Protein AF-A0A3N5JKY4-F1 (afdb_monomer)

Radius of gyration: 14.34 Å; Cα contacts (8 Å, |Δi|>4): 97; chains: 1; bounding box: 31×26×51 Å

pLDDT: mean 84.82, std 10.76, range [48.66, 93.44]

Nearest PDB structures (foldseek):
  6aoc-assembly1_B  TM=3.853E-01 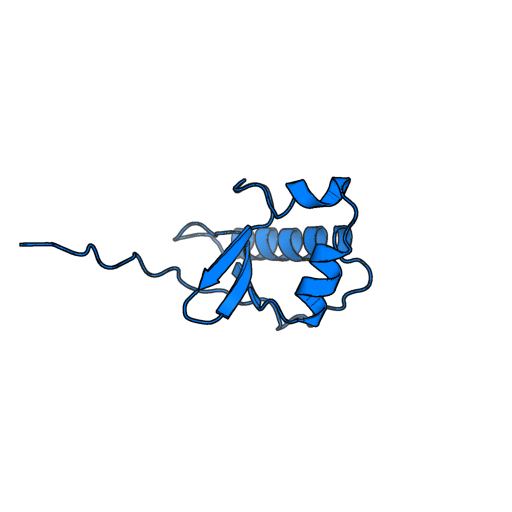 e=5.449E+00  Human immunodeficiency virus type 1 BH10
  2kc5-assembly1_A  TM=3.543E-01  e=4.485E+00  Escherichia coli K-12

Sequence (95 aa):
MGIKTSDKLRDELDSSKTSMKPFFKENNPEYLQIRQINDDEYIGKVVKSGASFEDLNNILMNVKTMLKMICPKFFFADDAVKIMALSAMPSRNYY

Foldseek 3Di:
DFFWDDPVLVVLLVPFDPVLCCQEVPPDQLHWYWDDDPNTITIAHDDDPPDDPVRVVVRLVVRVVSSCVRRVPDDDDSVRTDDDDRDDDPPPPDD

Solvent-accessible surface area (backbone atoms only — not comparable to full-atom values): 5833 Å² total; per-residue (Å²): 56,30,30,70,59,42,72,71,54,48,52,41,60,68,69,31,57,77,90,48,45,62,52,40,70,39,100,42,87,93,33,32,36,70,43,76,59,86,98,42,44,29,41,23,39,90,70,66,88,89,62,51,73,64,54,51,51,53,49,51,54,49,47,53,51,52,46,43,70,54,31,67,87,62,83,77,60,87,81,52,61,42,80,68,83,81,74,77,76,78,79,81,77,79,126

Secondary structure (DSSP, 8-state):
-EEEPPHHHHHHHHHS-GGGTHHHHS--TTS-EEEEETTEEEEE-PPPTT--HHHHHHHHHHHHHHHHHH-TT----GGGEE----PPPP-----

Mean predicted aligned error: 6.19 Å

Structure (mmCIF, N/CA/C/O backbone):
data_AF-A0A3N5JKY4-F1
#
_entry.id   AF-A0A3N5JKY4-F1
#
loop_
_atom_site.group_PDB
_atom_site.id
_atom_site.type_symbol
_atom_site.label_atom_id
_atom_site.label_alt_id
_atom_site.label_comp_id
_atom_site.label_asym_id
_atom_site.label_entity_id
_atom_site.label_seq_id
_atom_site.pdbx_PDB_ins_code
_atom_site.Cartn_x
_atom_site.Cartn_y
_atom_site.Cartn_z
_atom_site.occupancy
_atom_site.B_iso_or_equiv
_atom_site.auth_seq_id
_atom_site.auth_comp_id
_atom_site.auth_asym_id
_atom_site.auth_atom_id
_atom_site.pdbx_PDB_model_num
ATOM 1 N N . MET A 1 1 ? 3.879 0.284 -8.383 1.00 88.31 1 MET A N 1
ATOM 2 C CA . MET A 1 1 ? 3.999 -0.591 -7.199 1.00 88.31 1 MET A CA 1
ATOM 3 C C . MET A 1 1 ? 2.892 -0.219 -6.231 1.00 88.31 1 MET A C 1
ATOM 5 O O . MET A 1 1 ? 2.740 0.964 -5.955 1.00 88.31 1 MET A O 1
ATOM 9 N N . GLY A 1 2 ? 2.105 -1.176 -5.748 1.00 91.50 2 GLY A N 1
ATOM 10 C CA . GLY A 1 2 ? 0.979 -0.880 -4.861 1.00 91.50 2 GLY A CA 1
ATOM 11 C C . GLY A 1 2 ? 0.259 -2.120 -4.352 1.00 91.50 2 GLY A C 1
ATOM 12 O O . GLY A 1 2 ? 0.634 -3.241 -4.685 1.00 91.50 2 GLY A O 1
ATOM 13 N N . ILE A 1 3 ? -0.773 -1.901 -3.547 1.00 91.56 3 ILE A N 1
ATOM 14 C CA . ILE A 1 3 ? -1.619 -2.946 -2.965 1.00 91.56 3 ILE A CA 1
ATOM 15 C C . ILE A 1 3 ? -2.995 -2.858 -3.615 1.00 91.56 3 ILE A C 1
ATOM 17 O O . ILE A 1 3 ? -3.494 -1.759 -3.853 1.00 91.56 3 ILE A O 1
ATOM 21 N N . LYS A 1 4 ? -3.599 -4.013 -3.910 1.00 91.31 4 LYS A N 1
ATOM 22 C CA . LYS A 1 4 ? -4.977 -4.075 -4.405 1.00 91.31 4 LYS A CA 1
ATOM 23 C C . LYS A 1 4 ? -5.921 -3.523 -3.338 1.00 91.31 4 LYS A C 1
ATOM 25 O O . LYS A 1 4 ? -5.889 -3.974 -2.191 1.00 91.31 4 LYS A O 1
ATOM 30 N N . THR A 1 5 ? -6.762 -2.571 -3.710 1.00 90.88 5 THR A N 1
ATOM 31 C CA . THR A 1 5 ? -7.787 -2.036 -2.824 1.00 90.88 5 THR A CA 1
ATOM 32 C C . THR A 1 5 ? -8.873 -3.091 -2.638 1.00 90.88 5 THR A C 1
ATOM 34 O O . THR A 1 5 ? -9.527 -3.507 -3.588 1.00 90.88 5 THR A O 1
ATOM 37 N N . SER A 1 6 ? -9.035 -3.551 -1.400 1.00 89.06 6 SER A N 1
ATOM 38 C CA . SER A 1 6 ? -10.201 -4.333 -0.972 1.00 89.06 6 SER A CA 1
ATOM 39 C C . SER A 1 6 ? -11.254 -3.398 -0.388 1.00 89.06 6 SER A C 1
ATOM 41 O O . SER A 1 6 ? -10.905 -2.297 0.037 1.00 89.06 6 SER A O 1
ATOM 43 N N . ASP A 1 7 ? -12.502 -3.854 -0.276 1.00 89.62 7 ASP A N 1
ATOM 44 C CA . ASP A 1 7 ? -13.580 -3.070 0.346 1.00 89.62 7 ASP A CA 1
ATOM 45 C C . ASP A 1 7 ? -13.185 -2.573 1.743 1.00 89.62 7 ASP A C 1
ATOM 47 O O . ASP A 1 7 ? -13.300 -1.392 2.044 1.00 89.62 7 ASP A O 1
ATOM 51 N N . LYS A 1 8 ? -12.544 -3.432 2.548 1.00 88.25 8 LYS A N 1
ATOM 52 C CA . LYS A 1 8 ? -12.023 -3.060 3.875 1.00 88.25 8 LYS A CA 1
ATOM 53 C C . LYS A 1 8 ? -10.990 -1.932 3.824 1.00 88.25 8 LYS A C 1
ATOM 55 O O . LYS A 1 8 ? -10.979 -1.070 4.695 1.00 88.25 8 LYS A O 1
ATOM 60 N N . LEU A 1 9 ? -10.085 -1.956 2.842 1.00 88.69 9 LEU A N 1
ATOM 61 C CA . LEU A 1 9 ? -9.088 -0.893 2.691 1.00 88.69 9 LEU A CA 1
ATOM 62 C C . LEU A 1 9 ? -9.747 0.397 2.200 1.00 88.69 9 LEU A C 1
ATOM 64 O O . LEU A 1 9 ? -9.364 1.477 2.635 1.00 88.69 9 LEU A O 1
ATOM 68 N N . ARG A 1 10 ? -10.751 0.286 1.329 1.00 89.00 10 ARG A N 1
ATOM 69 C CA . ARG A 1 10 ? -11.523 1.424 0.834 1.00 89.00 10 ARG A CA 1
ATOM 70 C C . ARG A 1 10 ? -12.289 2.110 1.961 1.00 89.00 10 ARG A C 1
ATOM 72 O O . ARG A 1 10 ? -12.191 3.325 2.083 1.00 89.00 10 ARG A O 1
ATOM 79 N N . ASP A 1 11 ? -12.926 1.341 2.836 1.00 90.38 11 ASP A N 1
ATOM 80 C CA . ASP A 1 11 ? -13.623 1.857 4.017 1.00 90.38 11 ASP A CA 1
ATOM 81 C C . ASP A 1 11 ? -12.662 2.567 4.988 1.00 90.38 11 ASP A C 1
ATOM 83 O O . ASP A 1 11 ? -12.969 3.641 5.511 1.00 90.38 11 ASP A O 1
ATOM 87 N N . GLU A 1 12 ? -11.459 2.025 5.204 1.00 89.75 12 GLU A N 1
ATOM 88 C CA . GLU A 1 12 ? -10.422 2.676 6.021 1.00 89.75 12 GLU A CA 1
ATOM 89 C C . GLU A 1 12 ? -9.879 3.953 5.359 1.00 89.75 12 GLU A C 1
ATOM 91 O O . GLU A 1 12 ? -9.621 4.953 6.034 1.00 89.75 12 GLU A O 1
ATOM 96 N N . LEU A 1 13 ? -9.728 3.958 4.033 1.00 89.75 13 LEU A N 1
ATOM 97 C CA . LEU A 1 13 ? -9.350 5.152 3.279 1.00 89.75 13 LEU A CA 1
ATOM 98 C C . LEU A 1 13 ? -10.457 6.205 3.324 1.00 89.75 13 LEU A C 1
ATOM 100 O O . LEU A 1 13 ? -10.157 7.388 3.470 1.00 89.75 13 LEU A O 1
ATOM 104 N N . ASP A 1 14 ? -11.731 5.826 3.241 1.00 89.06 14 ASP A N 1
ATOM 105 C CA . ASP A 1 14 ? -12.856 6.759 3.283 1.00 89.06 14 ASP A CA 1
ATOM 106 C C . ASP A 1 14 ? -13.127 7.295 4.691 1.00 89.06 14 ASP A C 1
ATOM 108 O O . ASP A 1 14 ? -13.382 8.494 4.841 1.00 89.06 14 ASP A O 1
ATOM 112 N N . SER A 1 15 ? -12.921 6.482 5.725 1.00 89.81 15 SER A N 1
ATOM 113 C CA . SER A 1 15 ? -12.977 6.907 7.129 1.00 89.81 15 SER A CA 1
ATOM 114 C C . SER A 1 15 ? -11.710 7.624 7.622 1.00 89.81 15 SER A C 1
ATOM 116 O O . SER A 1 15 ? -11.699 8.167 8.731 1.00 89.81 15 SER A O 1
ATOM 118 N N . SER A 1 16 ? -10.648 7.687 6.805 1.00 90.12 16 SER A N 1
ATOM 119 C CA . SER A 1 16 ? -9.420 8.410 7.145 1.00 90.12 16 SER A CA 1
ATOM 120 C C . SER A 1 16 ? -9.697 9.887 7.453 1.00 90.12 16 SER A C 1
ATOM 122 O O . SER A 1 16 ? -10.552 10.527 6.833 1.00 90.12 16 SER A O 1
ATOM 124 N N . LYS A 1 17 ? -8.884 10.479 8.338 1.00 89.06 17 LYS A N 1
ATOM 125 C CA . LYS A 1 17 ? -8.957 11.913 8.671 1.00 89.06 17 LYS A CA 1
ATOM 126 C C . LYS A 1 17 ? -8.919 12.778 7.403 1.00 89.06 17 LYS A C 1
ATOM 128 O O . LYS A 1 17 ? -8.167 12.477 6.476 1.00 89.06 17 LYS A O 1
ATOM 133 N N . THR A 1 18 ? -9.654 13.893 7.390 1.00 88.38 18 THR A N 1
ATOM 134 C CA . THR A 1 18 ? -9.671 14.846 6.261 1.00 88.38 18 THR A CA 1
ATOM 135 C C . THR A 1 18 ? -8.270 15.342 5.901 1.00 88.38 18 THR A C 1
ATOM 137 O O . THR A 1 18 ? -7.932 15.420 4.725 1.00 88.38 18 THR A O 1
ATOM 140 N N . SER A 1 19 ? -7.417 15.574 6.903 1.00 88.88 19 SER A N 1
ATOM 141 C CA . SER A 1 19 ? -6.013 15.964 6.711 1.00 88.88 19 SER A CA 1
ATOM 142 C C . SER A 1 19 ? -5.155 14.904 6.015 1.00 88.88 19 SER A C 1
ATOM 144 O O . SER A 1 19 ? -4.081 15.231 5.524 1.00 88.88 19 SER A O 1
ATOM 146 N N . MET A 1 20 ? -5.614 13.650 5.955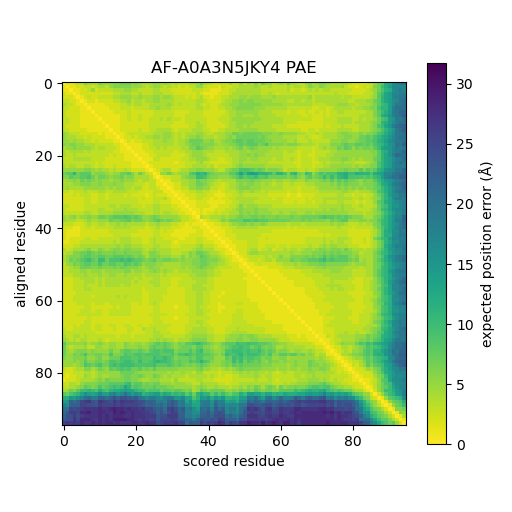 1.00 89.88 20 MET A N 1
ATOM 147 C CA . MET A 1 20 ? -4.907 12.551 5.295 1.00 89.88 20 MET A CA 1
ATOM 148 C C . MET A 1 20 ? -5.330 12.362 3.833 1.00 89.88 20 MET A C 1
ATOM 150 O O . MET A 1 20 ? -4.613 11.720 3.072 1.00 89.88 20 MET A O 1
ATOM 154 N N . LYS A 1 21 ? -6.467 12.935 3.412 1.00 88.56 21 LYS A N 1
ATOM 155 C CA . LYS A 1 21 ? -6.987 12.808 2.040 1.00 88.56 21 LYS A CA 1
ATOM 156 C C . LYS A 1 21 ? -6.016 13.315 0.959 1.00 88.56 21 LYS A C 1
ATOM 158 O O . LYS A 1 21 ? -5.923 12.641 -0.068 1.00 88.56 21 LYS A O 1
ATOM 163 N N . PRO A 1 22 ? -5.265 14.422 1.149 1.00 89.62 22 PRO A N 1
ATOM 164 C CA . PRO A 1 22 ? -4.309 14.893 0.142 1.00 89.62 22 PRO A CA 1
ATOM 165 C C . PRO A 1 22 ? -3.239 13.855 -0.219 1.00 89.62 22 PRO A C 1
ATOM 167 O O . PRO A 1 22 ? -2.847 13.755 -1.375 1.00 89.62 22 PRO A O 1
ATOM 170 N N . PHE A 1 23 ? -2.848 12.993 0.727 1.00 88.69 23 PHE A N 1
ATOM 171 C CA . PHE A 1 23 ? -1.813 11.973 0.523 1.00 88.69 23 PHE A CA 1
ATOM 172 C C . PHE A 1 23 ? -2.237 10.793 -0.367 1.00 88.69 23 PHE A C 1
ATOM 174 O O . PHE A 1 23 ? -1.437 9.880 -0.577 1.00 88.69 23 PHE A O 1
ATOM 181 N N . PHE A 1 24 ? -3.481 10.762 -0.854 1.00 89.06 24 PHE A N 1
ATOM 182 C CA . PHE A 1 24 ? -3.926 9.733 -1.801 1.00 89.06 24 PHE A CA 1
ATOM 183 C C . PHE A 1 24 ? -5.000 10.169 -2.809 1.00 89.06 24 PHE A C 1
ATOM 185 O O . PHE A 1 24 ? -5.273 9.429 -3.756 1.00 89.06 24 PHE A O 1
ATOM 192 N N . LYS A 1 25 ? -5.631 11.337 -2.617 1.00 83.81 25 LYS A N 1
ATOM 193 C CA . LYS A 1 25 ? -6.624 11.898 -3.550 1.00 83.81 25 LYS A CA 1
ATOM 194 C C . LYS A 1 25 ? -6.050 12.951 -4.491 1.00 83.81 25 LYS A C 1
ATOM 196 O O . LYS A 1 25 ? -6.598 13.140 -5.574 1.00 83.81 25 LYS A O 1
ATOM 201 N N . GLU A 1 26 ? -4.975 13.635 -4.109 1.00 79.56 26 GLU A N 1
ATOM 202 C CA . GLU A 1 26 ? -4.286 14.525 -5.039 1.00 79.56 26 GLU A CA 1
ATOM 203 C C . GLU A 1 26 ? -3.463 13.683 -6.013 1.00 79.56 26 GLU A C 1
ATOM 205 O O . GLU A 1 26 ? -2.776 12.744 -5.614 1.00 79.56 26 GLU A O 1
ATOM 210 N N . ASN A 1 27 ? -3.520 14.007 -7.307 1.00 78.25 27 ASN A N 1
ATOM 211 C CA . ASN A 1 27 ? -2.714 13.348 -8.338 1.00 78.25 27 ASN A CA 1
ATOM 212 C C . ASN A 1 27 ? -1.248 13.826 -8.260 1.00 78.25 27 ASN A C 1
ATOM 214 O O . ASN A 1 27 ? -0.703 14.372 -9.217 1.00 78.25 27 ASN A O 1
ATOM 218 N N . ASN A 1 28 ? -0.637 13.666 -7.085 1.00 84.00 28 ASN A N 1
ATOM 219 C CA . ASN A 1 28 ? 0.721 14.065 -6.766 1.00 84.00 28 ASN A CA 1
ATOM 220 C C . ASN A 1 28 ? 1.630 12.817 -6.781 1.00 84.00 28 ASN A C 1
ATOM 222 O O . ASN A 1 28 ? 1.346 11.847 -6.073 1.00 84.00 28 ASN A O 1
ATOM 226 N N . PRO A 1 29 ? 2.706 12.783 -7.589 1.00 83.75 29 PRO A N 1
ATOM 227 C CA . PRO A 1 29 ? 3.647 11.656 -7.617 1.00 83.75 29 PRO A CA 1
ATOM 228 C C . PRO A 1 29 ? 4.398 11.443 -6.293 1.00 83.75 29 PRO A C 1
ATOM 230 O O . PRO A 1 29 ? 4.835 10.325 -6.013 1.00 83.75 29 PRO A O 1
ATOM 233 N N . GLU A 1 30 ? 4.496 12.475 -5.453 1.00 85.94 30 GLU A N 1
ATOM 234 C CA . GLU A 1 30 ? 5.125 12.391 -4.132 1.00 85.94 30 GLU A CA 1
ATOM 235 C C . GLU A 1 30 ? 4.267 11.627 -3.117 1.00 85.94 30 GLU A C 1
ATOM 237 O O . GLU A 1 30 ? 4.778 11.203 -2.080 1.00 85.94 30 GLU A O 1
ATOM 242 N N . TYR A 1 31 ? 2.989 11.389 -3.412 1.00 90.81 31 TYR A N 1
ATOM 243 C CA . TYR A 1 31 ? 2.032 10.734 -2.524 1.00 90.81 31 TYR A CA 1
ATOM 244 C C . TYR A 1 31 ? 1.499 9.424 -3.110 1.00 90.81 31 TYR A C 1
ATOM 246 O O . TYR A 1 31 ? 1.907 8.994 -4.192 1.00 90.81 31 TYR A O 1
ATOM 254 N N . LEU A 1 32 ? 0.642 8.730 -2.355 1.00 92.31 32 LEU A N 1
ATOM 255 C CA . LEU A 1 32 ? -0.035 7.553 -2.883 1.00 92.31 32 LEU A CA 1
ATOM 256 C C . LEU A 1 32 ? -1.020 7.981 -3.968 1.00 92.31 32 LEU A C 1
ATOM 258 O O . LEU A 1 32 ? -1.538 9.092 -3.976 1.00 92.31 32 LEU A O 1
ATOM 262 N N . GLN A 1 33 ? -1.288 7.076 -4.892 1.00 91.50 33 GLN A N 1
ATOM 263 C CA . GLN A 1 33 ? -2.278 7.264 -5.933 1.00 91.50 33 GLN A CA 1
ATOM 264 C C . GLN A 1 33 ? -3.151 6.031 -6.001 1.00 91.50 33 GLN A C 1
ATOM 266 O O . GLN A 1 33 ? -2.650 4.903 -6.011 1.00 91.50 33 GLN A O 1
ATOM 271 N N . ILE A 1 34 ? -4.453 6.272 -6.080 1.00 90.62 34 ILE A N 1
ATOM 272 C CA . ILE A 1 34 ? -5.426 5.246 -6.418 1.00 90.62 34 ILE A CA 1
ATOM 273 C C . ILE A 1 34 ? -5.506 5.182 -7.944 1.00 90.62 34 ILE A C 1
ATOM 275 O O . ILE A 1 34 ? -5.750 6.187 -8.615 1.00 90.62 34 ILE A O 1
ATOM 279 N N . ARG A 1 35 ? -5.246 4.004 -8.507 1.00 87.94 35 ARG A N 1
ATOM 280 C CA . ARG A 1 35 ? -5.251 3.749 -9.949 1.00 87.94 35 ARG A CA 1
ATOM 281 C C . ARG A 1 35 ? -6.051 2.488 -10.228 1.00 87.94 35 ARG A C 1
ATOM 283 O O . ARG A 1 35 ? -5.850 1.474 -9.567 1.00 87.94 35 ARG A O 1
ATOM 290 N N . GLN A 1 36 ? -6.902 2.542 -11.244 1.00 88.12 36 GLN A N 1
ATOM 291 C CA . GLN A 1 36 ? -7.475 1.336 -11.829 1.00 88.12 36 GLN A CA 1
ATOM 292 C C . GLN A 1 36 ? -6.491 0.742 -12.829 1.00 88.12 36 GLN A C 1
ATOM 294 O O . GLN A 1 36 ? -5.944 1.455 -13.675 1.00 88.12 36 GLN A O 1
ATOM 299 N N . ILE A 1 37 ? -6.228 -0.553 -12.688 1.00 86.19 37 ILE A N 1
ATOM 300 C CA . ILE A 1 37 ? -5.350 -1.319 -13.562 1.00 86.19 37 ILE A CA 1
ATOM 301 C C . ILE A 1 37 ? -6.103 -2.600 -13.907 1.00 86.19 37 ILE A C 1
ATOM 303 O O . ILE A 1 37 ? -6.283 -3.471 -13.057 1.00 86.19 37 ILE A O 1
ATOM 307 N N . ASN A 1 38 ? -6.547 -2.691 -15.163 1.00 83.88 38 ASN A N 1
ATOM 308 C CA . ASN A 1 38 ? -7.574 -3.639 -15.607 1.00 83.88 38 ASN A CA 1
ATOM 309 C C . ASN A 1 38 ? -8.875 -3.425 -14.805 1.00 83.88 38 ASN A C 1
ATOM 311 O O . ASN A 1 38 ? -9.295 -2.281 -14.646 1.00 83.88 38 ASN A O 1
ATOM 315 N N . ASP A 1 39 ? -9.482 -4.490 -14.285 1.00 86.69 39 ASP A N 1
ATOM 316 C CA . ASP A 1 39 ? -10.709 -4.450 -13.475 1.00 86.69 39 ASP A CA 1
ATOM 317 C C . ASP A 1 39 ? -10.465 -4.184 -11.980 1.00 86.69 39 ASP A C 1
ATOM 319 O O . ASP A 1 39 ? -11.407 -4.089 -11.196 1.00 86.69 39 ASP A O 1
ATOM 323 N N . ASP A 1 40 ? -9.201 -4.062 -11.572 1.00 89.44 40 ASP A N 1
ATOM 324 C CA . ASP A 1 40 ? -8.819 -3.950 -10.172 1.00 89.44 40 ASP A CA 1
ATOM 325 C C . ASP A 1 40 ? -8.320 -2.543 -9.827 1.00 89.44 40 ASP A C 1
ATOM 327 O O . ASP A 1 40 ? -7.591 -1.891 -10.580 1.00 89.44 40 ASP A O 1
ATOM 331 N N . GLU A 1 41 ? -8.687 -2.070 -8.639 1.00 90.88 41 GLU A N 1
ATOM 332 C CA . GLU A 1 41 ? -8.187 -0.818 -8.083 1.00 90.88 41 GLU A CA 1
ATOM 333 C C . GLU A 1 41 ? -6.964 -1.085 -7.204 1.00 90.88 41 GLU A C 1
ATOM 335 O O . GLU A 1 41 ? -6.932 -2.037 -6.424 1.00 90.88 41 GLU A O 1
ATOM 340 N N . TYR A 1 42 ? -5.951 -0.234 -7.319 1.00 91.69 42 TYR A N 1
ATOM 341 C CA . TYR A 1 42 ? -4.721 -0.320 -6.546 1.00 91.69 42 TYR A CA 1
ATOM 342 C C . TYR A 1 42 ? -4.375 1.027 -5.940 1.00 91.69 42 TYR A C 1
ATOM 344 O O . TYR A 1 42 ? -4.478 2.056 -6.606 1.00 91.69 42 TYR A O 1
ATOM 352 N N . ILE A 1 43 ? -3.868 1.005 -4.711 1.00 92.38 43 ILE A N 1
ATOM 353 C CA . ILE A 1 43 ? -3.254 2.160 -4.063 1.00 92.38 43 ILE A CA 1
ATOM 354 C C . ILE A 1 43 ? -1.741 1.964 -3.969 1.00 92.38 43 ILE A C 1
ATOM 356 O O . ILE A 1 43 ? -1.250 0.930 -3.510 1.00 92.38 43 ILE A O 1
ATOM 360 N N . GL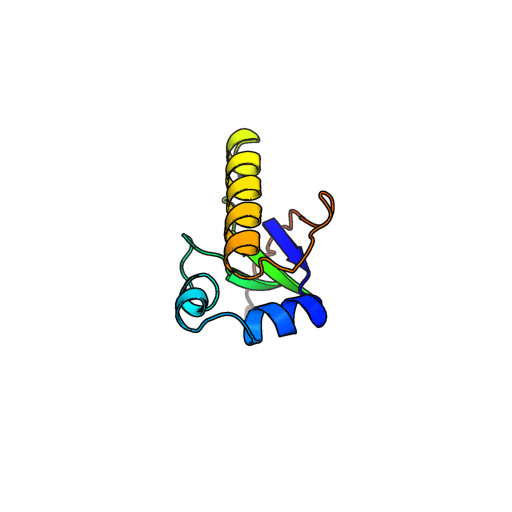Y A 1 44 ? -0.974 2.950 -4.424 1.00 93.12 44 GLY A N 1
ATOM 361 C CA . GLY A 1 44 ? 0.481 2.855 -4.406 1.00 93.12 44 GLY A CA 1
ATOM 362 C C . GLY A 1 44 ? 1.177 4.004 -5.114 1.00 93.12 44 GLY A C 1
ATOM 363 O O . GLY A 1 44 ? 0.611 5.078 -5.278 1.00 93.12 44 GLY A O 1
ATOM 364 N N . LYS A 1 45 ? 2.416 3.769 -5.543 1.00 92.12 45 LYS A N 1
ATOM 365 C CA . LYS A 1 45 ? 3.232 4.742 -6.273 1.00 92.12 45 LYS A CA 1
ATOM 366 C C . LYS A 1 45 ? 3.632 4.234 -7.649 1.00 92.12 45 LYS A C 1
ATOM 368 O O . LYS A 1 45 ? 3.894 3.041 -7.854 1.00 92.12 45 LYS A O 1
ATOM 373 N N . VAL A 1 46 ? 3.697 5.160 -8.600 1.00 88.44 46 VAL A N 1
ATOM 374 C CA . VAL A 1 46 ? 4.229 4.893 -9.937 1.00 88.44 46 VAL A CA 1
ATOM 375 C C 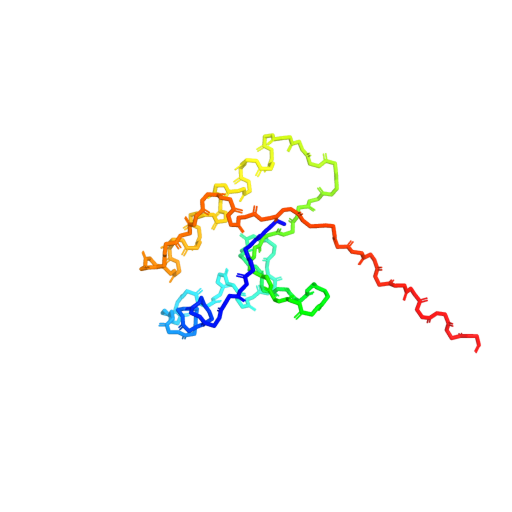. VAL A 1 46 ? 5.749 4.868 -9.847 1.00 88.44 46 VAL A C 1
ATOM 377 O O . VAL A 1 46 ? 6.364 5.775 -9.295 1.00 88.44 46 VAL A O 1
ATOM 380 N N . VAL A 1 47 ? 6.346 3.808 -10.381 1.00 87.50 47 VAL A N 1
ATOM 381 C CA . VAL A 1 47 ? 7.799 3.646 -10.446 1.00 87.50 47 VAL A CA 1
ATOM 382 C C . VAL A 1 47 ? 8.232 3.936 -11.877 1.00 87.50 47 VAL A C 1
ATOM 384 O O . VAL A 1 47 ? 7.563 3.503 -12.818 1.00 87.50 47 VAL A O 1
ATOM 387 N N . LYS A 1 48 ? 9.332 4.671 -12.052 1.00 85.62 48 LYS A N 1
ATOM 388 C CA . LYS A 1 48 ? 9.916 4.898 -13.378 1.00 85.62 48 LYS A CA 1
ATOM 389 C C . LYS A 1 48 ? 10.466 3.585 -13.942 1.00 85.62 48 LYS A C 1
ATOM 391 O O . LYS A 1 48 ? 10.987 2.754 -13.202 1.00 85.62 48 LYS A O 1
ATOM 396 N N . SER A 1 49 ? 10.368 3.411 -15.257 1.00 84.06 49 SER A N 1
ATOM 397 C CA . SER A 1 49 ? 11.037 2.290 -15.922 1.00 84.06 49 SER A CA 1
ATOM 398 C C . SER A 1 49 ? 12.552 2.395 -15.725 1.00 84.06 49 SER A C 1
ATOM 400 O O . SER A 1 49 ? 13.095 3.500 -15.744 1.00 84.06 49 SER A O 1
ATOM 402 N N . GLY A 1 50 ? 13.220 1.260 -15.512 1.00 85.88 50 GLY A N 1
ATOM 403 C CA . GLY A 1 50 ? 14.660 1.217 -15.236 1.00 85.88 50 GLY A CA 1
ATOM 404 C C . GLY A 1 50 ? 15.061 1.608 -13.808 1.00 85.88 50 GLY A C 1
ATOM 405 O O . GLY A 1 50 ? 16.243 1.831 -13.567 1.00 85.88 50 GLY A O 1
ATOM 406 N N . ALA A 1 51 ? 14.112 1.697 -12.868 1.00 87.00 51 ALA A N 1
ATOM 407 C CA . ALA A 1 51 ? 14.423 1.896 -11.453 1.00 87.00 51 ALA A CA 1
ATOM 408 C C . ALA A 1 51 ? 15.301 0.759 -10.907 1.00 87.00 51 ALA A C 1
ATOM 410 O O . ALA A 1 51 ? 15.096 -0.414 -11.238 1.00 87.00 51 ALA A O 1
ATOM 411 N N . SER A 1 52 ? 16.265 1.110 -10.057 1.00 92.56 52 SER A N 1
ATOM 412 C CA . SER A 1 52 ? 17.138 0.132 -9.415 1.00 92.56 52 SER A CA 1
ATOM 413 C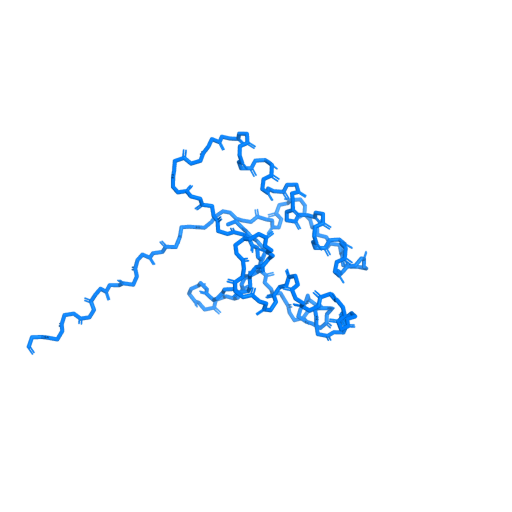 C . SER A 1 52 ? 16.387 -0.678 -8.351 1.00 92.56 52 SER A C 1
ATOM 415 O O . SER A 1 52 ? 15.304 -0.306 -7.894 1.00 92.56 52 SER A O 1
ATOM 417 N N . PHE A 1 53 ? 16.973 -1.793 -7.910 1.00 89.31 53 PHE A N 1
ATOM 418 C CA . PHE A 1 53 ? 16.430 -2.556 -6.783 1.00 89.31 53 PHE A CA 1
ATOM 419 C C . PHE A 1 53 ? 16.375 -1.725 -5.489 1.00 89.31 53 PHE A C 1
ATOM 421 O O . PHE A 1 53 ? 15.438 -1.857 -4.703 1.00 89.31 53 PHE A O 1
ATOM 428 N N . GLU A 1 54 ? 17.349 -0.836 -5.288 1.00 93.44 54 GLU A N 1
ATOM 429 C CA . GLU A 1 54 ? 17.371 0.090 -4.156 1.00 93.44 54 GLU A CA 1
ATOM 430 C C . GLU A 1 54 ? 16.197 1.075 -4.221 1.00 93.44 54 GLU A C 1
ATOM 432 O O . GLU A 1 54 ? 15.458 1.214 -3.246 1.00 93.44 54 GLU A O 1
ATOM 437 N N . ASP A 1 55 ? 15.942 1.668 -5.391 1.00 91.00 55 ASP A N 1
ATOM 438 C CA . ASP A 1 55 ? 14.791 2.552 -5.602 1.00 91.00 55 ASP A CA 1
ATOM 439 C C . ASP A 1 55 ? 13.468 1.828 -5.333 1.00 91.00 55 ASP A C 1
ATOM 441 O O . ASP A 1 55 ? 12.567 2.378 -4.697 1.00 91.00 55 ASP A O 1
ATOM 445 N N . LEU A 1 56 ? 13.347 0.576 -5.785 1.00 90.38 56 LEU A N 1
ATOM 446 C CA . LEU A 1 56 ? 12.164 -0.247 -5.536 1.00 90.38 56 LEU A CA 1
ATOM 447 C C . LEU A 1 56 ? 11.942 -0.479 -4.039 1.00 90.38 56 LEU A C 1
ATOM 449 O O . LEU A 1 56 ? 10.810 -0.333 -3.575 1.00 90.38 56 LEU A O 1
ATOM 453 N N . ASN A 1 57 ? 12.995 -0.785 -3.279 1.00 90.94 57 ASN A N 1
ATOM 454 C CA . ASN A 1 57 ? 12.899 -0.947 -1.827 1.00 90.94 57 ASN A CA 1
ATOM 455 C C . ASN A 1 57 ? 12.549 0.364 -1.121 1.00 90.94 57 ASN A C 1
ATOM 457 O O . ASN A 1 57 ? 11.690 0.372 -0.238 1.00 90.94 57 ASN A O 1
ATOM 461 N N . ASN A 1 58 ? 13.146 1.479 -1.539 1.00 91.75 58 ASN A N 1
ATOM 462 C CA . ASN A 1 58 ? 12.841 2.797 -0.989 1.00 91.75 58 ASN A CA 1
ATOM 463 C C . ASN A 1 58 ? 11.369 3.165 -1.222 1.00 91.75 58 ASN A C 1
ATOM 465 O O . ASN A 1 58 ? 10.672 3.599 -0.301 1.00 91.75 58 ASN A O 1
ATOM 469 N N . ILE A 1 59 ? 10.856 2.921 -2.431 1.00 91.75 59 ILE A N 1
ATOM 470 C CA . ILE A 1 59 ? 9.446 3.149 -2.763 1.00 91.75 59 ILE A CA 1
ATOM 471 C C . ILE A 1 59 ? 8.540 2.196 -1.977 1.00 91.75 59 ILE A C 1
ATOM 473 O O . ILE A 1 59 ? 7.512 2.634 -1.461 1.00 91.75 59 ILE A O 1
ATOM 477 N N . LEU A 1 60 ? 8.918 0.924 -1.827 1.00 90.62 60 LEU A N 1
ATOM 478 C CA . LEU A 1 60 ? 8.178 -0.052 -1.026 1.00 90.62 6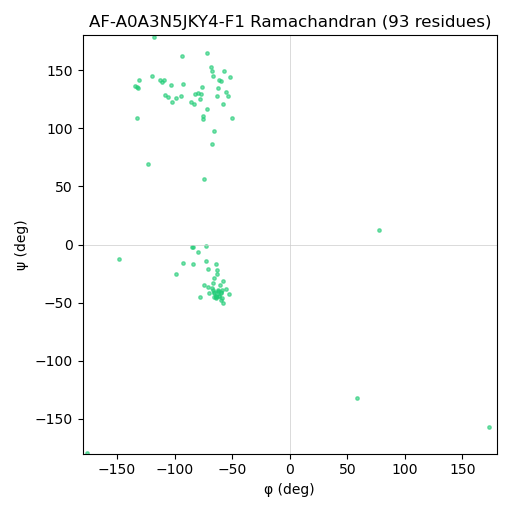0 LEU A CA 1
ATOM 479 C C . LEU A 1 60 ? 8.033 0.410 0.430 1.00 90.62 60 LEU A C 1
ATOM 481 O O . LEU A 1 60 ? 6.922 0.440 0.964 1.00 90.62 60 LEU A O 1
ATOM 485 N N . MET A 1 61 ? 9.137 0.812 1.064 1.00 91.19 61 MET A N 1
ATOM 486 C CA . MET A 1 61 ? 9.137 1.331 2.435 1.00 91.19 61 MET A CA 1
ATOM 487 C C . MET A 1 61 ? 8.308 2.609 2.558 1.00 91.19 61 MET A C 1
ATOM 489 O O . MET A 1 61 ? 7.570 2.787 3.532 1.00 91.19 61 MET A O 1
ATOM 493 N N . ASN A 1 62 ? 8.383 3.481 1.553 1.00 91.88 62 ASN A N 1
ATOM 494 C CA . ASN A 1 62 ? 7.606 4.708 1.518 1.00 91.88 62 ASN A CA 1
ATOM 495 C C . ASN A 1 62 ? 6.097 4.430 1.415 1.00 91.88 62 ASN A C 1
ATOM 497 O O . ASN A 1 62 ? 5.323 4.987 2.194 1.00 91.88 62 ASN A O 1
ATOM 501 N N . VAL A 1 63 ? 5.681 3.513 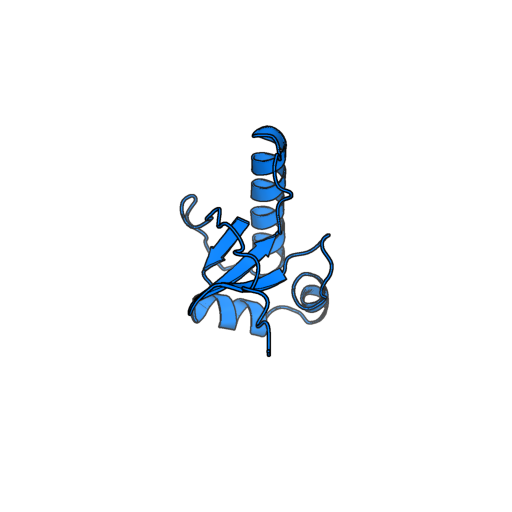0.534 1.00 91.38 63 VAL A N 1
ATOM 502 C CA . VAL A 1 63 ? 4.280 3.081 0.404 1.00 91.38 63 VAL A CA 1
ATOM 503 C C . VAL A 1 63 ? 3.775 2.479 1.715 1.00 91.38 63 VAL A C 1
ATOM 505 O O . VAL A 1 63 ? 2.718 2.886 2.197 1.00 91.38 63 VAL A O 1
ATOM 508 N N . LYS A 1 64 ? 4.542 1.569 2.336 1.00 90.44 64 LYS A N 1
ATOM 509 C CA . LYS A 1 64 ? 4.185 0.959 3.630 1.00 90.44 64 LYS A CA 1
ATOM 510 C C . LYS A 1 64 ? 4.010 2.018 4.725 1.00 90.44 64 LYS A C 1
ATOM 512 O O . LYS A 1 64 ? 3.009 2.003 5.440 1.00 90.44 64 LYS A O 1
ATOM 517 N N . THR A 1 65 ? 4.941 2.965 4.827 1.00 91.19 65 THR A N 1
ATOM 518 C CA . THR A 1 65 ? 4.896 4.038 5.834 1.00 91.19 65 THR A CA 1
ATOM 519 C C . THR A 1 65 ? 3.692 4.959 5.635 1.00 91.19 65 THR A C 1
ATOM 521 O O . THR A 1 65 ? 2.975 5.245 6.594 1.00 91.19 65 THR A O 1
ATOM 524 N N . MET A 1 66 ? 3.416 5.385 4.397 1.00 91.88 66 MET A N 1
ATOM 525 C CA . MET A 1 66 ? 2.257 6.233 4.097 1.00 91.88 66 MET A CA 1
ATOM 526 C C . MET A 1 66 ? 0.938 5.517 4.377 1.00 91.88 66 MET A C 1
ATOM 528 O O . MET A 1 66 ? 0.058 6.084 5.020 1.00 91.88 66 MET A O 1
ATOM 532 N N . LEU A 1 67 ? 0.814 4.254 3.968 1.00 90.00 67 LEU A N 1
ATOM 533 C CA . LEU A 1 67 ? -0.375 3.458 4.260 1.00 90.00 67 LEU A CA 1
ATOM 534 C C . LEU A 1 67 ? -0.581 3.269 5.763 1.00 90.00 67 LEU A C 1
ATOM 536 O O . LEU A 1 67 ? -1.706 3.387 6.236 1.00 90.00 67 LEU A O 1
ATOM 540 N N . LYS A 1 68 ? 0.489 3.049 6.535 1.00 90.19 68 LYS A N 1
ATOM 541 C CA . LYS A 1 68 ? 0.399 2.947 7.998 1.00 90.19 68 LYS A CA 1
ATOM 542 C C . LYS A 1 68 ? -0.004 4.270 8.653 1.00 90.19 68 LYS A C 1
ATOM 544 O O . LYS A 1 68 ? -0.697 4.261 9.664 1.00 90.19 68 LYS A O 1
ATOM 549 N N . MET A 1 69 ? 0.410 5.398 8.083 1.00 91.19 69 MET A N 1
ATOM 550 C CA . MET A 1 69 ? 0.019 6.728 8.548 1.00 91.19 69 MET A CA 1
ATOM 551 C C . MET A 1 69 ? -1.460 7.031 8.259 1.00 91.19 69 MET A C 1
ATOM 553 O O . MET A 1 69 ? -2.147 7.580 9.119 1.00 91.19 69 MET A O 1
ATOM 557 N N . ILE A 1 70 ? -1.955 6.663 7.073 1.00 90.31 70 ILE A N 1
ATOM 558 C CA . ILE A 1 70 ? -3.339 6.931 6.645 1.00 90.31 70 ILE A CA 1
ATOM 559 C C . ILE A 1 70 ? -4.317 5.939 7.295 1.00 90.31 70 ILE A C 1
ATOM 561 O O . ILE A 1 70 ? -5.346 6.351 7.831 1.00 90.31 70 ILE A O 1
ATOM 565 N N . CYS A 1 71 ? -3.971 4.650 7.292 1.00 89.69 71 CYS A N 1
ATOM 566 C CA . CYS A 1 71 ? -4.785 3.531 7.770 1.00 89.69 71 CYS A CA 1
ATOM 567 C C . CYS A 1 71 ? -4.031 2.745 8.865 1.00 89.69 71 CYS A C 1
ATOM 569 O O . CYS A 1 71 ? -3.625 1.599 8.653 1.00 89.69 71 CYS A O 1
ATOM 571 N N . PRO A 1 72 ? -3.822 3.317 10.065 1.00 86.50 72 PRO A N 1
ATOM 572 C CA . PRO A 1 72 ? -2.984 2.705 11.102 1.00 86.50 72 PRO A CA 1
ATOM 573 C C . PRO A 1 72 ? -3.512 1.367 11.626 1.00 86.50 72 PRO A C 1
ATOM 575 O O . PRO A 1 72 ? -2.724 0.548 12.111 1.00 86.50 72 PRO A O 1
ATOM 578 N N . LYS A 1 73 ? -4.825 1.138 11.529 1.00 84.50 73 LYS A N 1
ATOM 579 C CA . LYS A 1 73 ? -5.495 -0.090 11.974 1.00 84.50 73 LYS A CA 1
ATOM 580 C C . LYS A 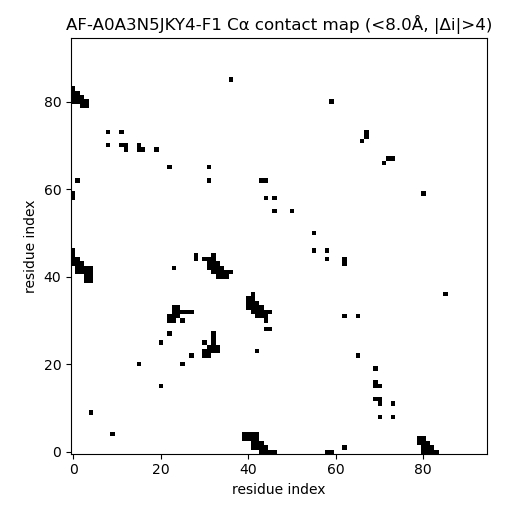1 73 ? -5.458 -1.205 10.932 1.00 84.50 73 LYS A C 1
ATOM 582 O O . LYS A 1 73 ? -5.669 -2.361 11.286 1.00 84.50 73 LYS A O 1
ATOM 587 N N . PHE A 1 74 ? -5.168 -0.878 9.675 1.00 83.38 74 PHE A N 1
ATOM 588 C CA . PHE A 1 74 ? -5.100 -1.868 8.614 1.00 83.38 74 PHE A CA 1
ATOM 589 C C . PHE A 1 74 ? -3.754 -2.602 8.666 1.00 83.38 74 PHE A C 1
ATOM 591 O O . PHE A 1 74 ? -2.686 -1.987 8.759 1.00 83.38 74 PHE A O 1
ATOM 598 N N . PHE A 1 75 ? -3.807 -3.934 8.640 1.00 80.00 75 PHE A N 1
ATOM 599 C CA . PHE A 1 75 ? -2.623 -4.781 8.574 1.00 80.00 75 PHE A CA 1
ATOM 600 C C . PHE A 1 75 ? -2.401 -5.230 7.133 1.00 80.00 75 PHE A C 1
ATOM 602 O O . PHE A 1 75 ? -3.295 -5.796 6.507 1.00 80.00 75 PHE A O 1
ATOM 609 N N . PHE A 1 76 ? -1.201 -4.984 6.620 1.00 78.25 76 PHE A N 1
ATOM 610 C CA . PHE A 1 76 ? -0.796 -5.397 5.285 1.00 78.25 76 PHE A CA 1
ATOM 611 C C . PHE A 1 76 ? 0.159 -6.580 5.418 1.00 78.25 76 PHE A C 1
ATOM 613 O O . PHE A 1 76 ? 1.146 -6.488 6.148 1.00 78.25 76 PHE A O 1
ATOM 620 N N . ALA A 1 77 ? -0.129 -7.677 4.720 1.00 79.88 77 ALA A N 1
ATOM 621 C CA . ALA A 1 77 ? 0.834 -8.761 4.574 1.00 79.88 77 ALA A CA 1
ATOM 622 C C . ALA A 1 77 ? 2.022 -8.289 3.716 1.00 79.88 77 ALA A C 1
ATOM 624 O O . ALA A 1 77 ? 1.860 -7.422 2.851 1.00 79.88 77 ALA A O 1
ATOM 625 N N . ASP A 1 78 ? 3.220 -8.822 3.963 1.00 71.81 78 ASP A N 1
ATOM 626 C CA . ASP A 1 78 ? 4.432 -8.342 3.283 1.00 71.81 78 ASP A CA 1
ATOM 627 C C . 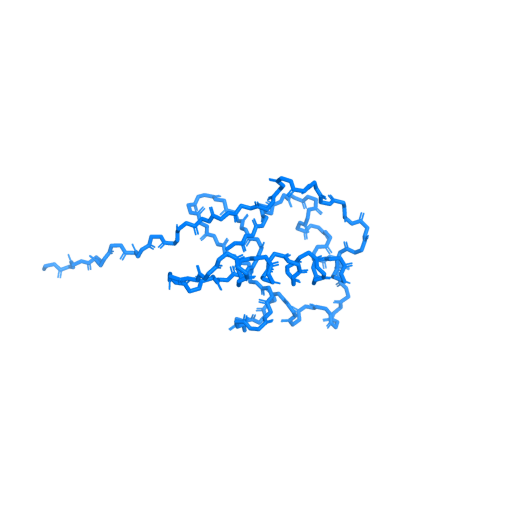ASP A 1 78 ? 4.402 -8.620 1.767 1.00 71.81 78 ASP A C 1
ATOM 629 O O . ASP A 1 78 ? 4.907 -7.831 0.971 1.00 71.81 78 ASP A O 1
ATOM 633 N N . ASP A 1 79 ? 3.700 -9.680 1.366 1.00 80.75 79 ASP A N 1
ATOM 634 C CA . ASP A 1 79 ? 3.456 -10.104 -0.015 1.00 80.75 79 ASP A CA 1
ATOM 635 C C . ASP A 1 79 ? 2.263 -9.396 -0.691 1.00 80.75 79 ASP A C 1
ATOM 637 O O . ASP A 1 79 ? 1.997 -9.606 -1.878 1.00 80.75 79 ASP A O 1
ATOM 641 N N . ALA A 1 80 ? 1.544 -8.524 0.024 1.00 83.62 80 ALA A N 1
ATOM 642 C CA . ALA A 1 80 ? 0.398 -7.800 -0.528 1.00 83.62 80 ALA A CA 1
ATOM 643 C C . ALA A 1 80 ? 0.807 -6.722 -1.548 1.00 83.62 80 ALA A C 1
ATOM 645 O O . ALA A 1 80 ? -0.017 -6.294 -2.365 1.00 83.62 80 ALA A O 1
ATOM 646 N N . VAL A 1 81 ? 2.064 -6.265 -1.503 1.00 86.19 81 VAL A N 1
ATOM 647 C CA . VAL A 1 81 ? 2.578 -5.238 -2.414 1.00 86.19 81 VAL A CA 1
ATOM 648 C C . VAL A 1 81 ? 3.010 -5.871 -3.729 1.00 86.19 81 VAL A C 1
ATOM 650 O O . VAL A 1 81 ? 3.905 -6.709 -3.779 1.00 86.19 81 VAL A O 1
ATOM 653 N N . LYS A 1 82 ? 2.402 -5.416 -4.824 1.00 88.25 82 LYS A N 1
ATOM 654 C CA . LYS A 1 82 ? 2.666 -5.905 -6.177 1.00 88.25 82 LYS A CA 1
ATOM 655 C C . LYS A 1 82 ? 3.326 -4.834 -7.036 1.00 88.25 82 LYS A C 1
ATOM 657 O O . LYS A 1 82 ? 2.991 -3.644 -6.983 1.00 88.25 82 LYS A O 1
ATOM 662 N N . ILE A 1 83 ? 4.266 -5.264 -7.872 1.00 87.06 83 ILE A N 1
ATOM 663 C CA . ILE A 1 83 ? 4.805 -4.461 -8.971 1.00 87.06 83 ILE A CA 1
ATOM 664 C C . ILE A 1 83 ? 4.010 -4.830 -10.215 1.00 87.06 83 ILE A C 1
ATOM 666 O O . ILE A 1 83 ? 3.854 -6.004 -10.532 1.00 87.06 83 ILE A O 1
ATOM 670 N N . MET A 1 84 ? 3.478 -3.821 -10.896 1.00 85.50 84 MET A N 1
ATOM 671 C CA . MET A 1 84 ? 2.636 -4.014 -12.069 1.00 85.50 84 MET A CA 1
ATOM 672 C C . MET A 1 84 ? 3.082 -3.047 -13.151 1.00 85.50 84 MET A C 1
ATOM 674 O O . MET A 1 84 ? 3.355 -1.878 -12.860 1.00 85.50 84 MET A O 1
ATOM 678 N N . ALA A 1 85 ? 3.163 -3.544 -14.381 1.00 82.38 85 ALA A N 1
ATOM 679 C CA . ALA A 1 85 ? 3.430 -2.715 -15.538 1.00 82.38 85 ALA A CA 1
ATOM 680 C C . ALA A 1 85 ? 2.142 -1.989 -15.930 1.00 82.38 85 ALA A C 1
ATOM 682 O O . ALA A 1 85 ? 1.105 -2.613 -16.148 1.00 82.38 85 ALA A O 1
ATOM 683 N N . LEU A 1 86 ? 2.213 -0.664 -16.019 1.00 78.62 86 LEU A N 1
ATOM 684 C CA . LEU A 1 86 ? 1.157 0.112 -16.650 1.00 78.62 86 LEU A CA 1
ATOM 685 C C . LEU A 1 86 ? 1.315 -0.086 -18.156 1.00 78.62 86 LEU A C 1
ATOM 687 O O . LEU A 1 86 ? 2.306 0.362 -18.733 1.00 78.62 86 LEU A O 1
ATOM 691 N N . SER A 1 87 ? 0.376 -0.790 -18.788 1.00 69.12 87 SER A N 1
ATOM 692 C CA . SER A 1 87 ? 0.324 -0.804 -20.249 1.00 69.12 87 SER A CA 1
ATOM 693 C C . SER A 1 87 ? 0.065 0.620 -20.726 1.00 69.12 87 SER A C 1
ATOM 695 O O . SER A 1 87 ? -0.826 1.294 -20.203 1.00 69.12 87 SER A O 1
ATOM 697 N N . ALA A 1 88 ? 0.806 1.077 -21.737 1.00 61.31 88 ALA A N 1
ATOM 698 C CA . ALA A 1 88 ? 0.364 2.233 -22.504 1.00 61.31 88 ALA A CA 1
ATOM 699 C C . ALA A 1 88 ? -1.042 1.913 -23.032 1.00 61.31 88 ALA A C 1
ATOM 701 O O . ALA A 1 88 ? -1.271 0.808 -23.537 1.00 61.31 88 ALA A O 1
ATOM 702 N N . MET A 1 89 ? -1.998 2.833 -22.867 1.00 54.31 89 MET A N 1
ATOM 703 C CA . MET A 1 89 ? -3.272 2.714 -23.573 1.00 54.31 89 MET A CA 1
ATOM 704 C C . MET A 1 89 ? -2.941 2.554 -25.062 1.00 54.31 89 MET A C 1
ATOM 706 O O . MET A 1 89 ? -2.164 3.368 -25.571 1.00 54.31 89 MET A O 1
ATOM 710 N N . PRO A 1 90 ? -3.465 1.536 -25.768 1.00 49.06 90 PRO A N 1
ATOM 711 C CA . PRO A 1 90 ? -3.302 1.490 -27.209 1.00 49.06 90 PRO A CA 1
ATOM 712 C C . PRO A 1 90 ? -3.914 2.775 -27.761 1.00 49.06 90 PRO A C 1
ATOM 714 O O . PRO A 1 90 ? -5.086 3.064 -27.507 1.00 49.06 90 PRO A O 1
ATOM 717 N N . SER A 1 91 ? -3.109 3.576 -28.459 1.00 49.81 91 SER A N 1
ATOM 718 C CA . SER A 1 91 ? -3.587 4.730 -29.207 1.00 49.81 91 SER A CA 1
ATOM 719 C C . SER A 1 91 ? -4.742 4.248 -30.076 1.00 49.81 91 SER A C 1
ATOM 721 O O . SER A 1 91 ? -4.537 3.460 -31.001 1.00 49.81 91 SER A O 1
ATOM 723 N N . ARG A 1 92 ? -5.973 4.649 -29.746 1.00 48.66 92 ARG A N 1
ATOM 724 C CA . ARG A 1 92 ? -7.135 4.413 -30.603 1.00 48.66 92 ARG A CA 1
ATOM 725 C C . ARG A 1 92 ? -6.916 5.282 -31.840 1.00 48.66 92 ARG A C 1
ATOM 727 O O . ARG A 1 92 ? -7.313 6.441 -31.868 1.00 48.66 92 ARG A O 1
ATOM 734 N N . ASN A 1 93 ? -6.190 4.741 -32.815 1.00 49.09 93 ASN A N 1
ATOM 735 C CA . ASN A 1 93 ? -6.082 5.314 -34.146 1.00 49.09 93 ASN A CA 1
ATOM 736 C C . ASN A 1 93 ? -7.479 5.223 -34.763 1.00 49.09 93 ASN A C 1
ATOM 738 O O . ASN A 1 93 ? -7.893 4.159 -35.219 1.00 49.09 93 ASN A O 1
ATOM 742 N N . TYR A 1 94 ? -8.227 6.320 -34.696 1.00 51.03 94 TYR A N 1
ATOM 743 C CA . TYR A 1 94 ? -9.372 6.518 -35.569 1.00 51.03 94 TYR A CA 1
ATOM 744 C C . TYR A 1 94 ? -8.800 6.889 -36.940 1.00 51.03 94 TYR A C 1
ATOM 746 O O . TYR A 1 94 ? -8.185 7.946 -37.080 1.00 51.03 94 TYR A O 1
ATOM 754 N N . TYR A 1 95 ? -8.911 5.949 -37.881 1.00 57.31 95 TYR A N 1
ATOM 755 C CA . TYR A 1 95 ? -8.721 6.187 -39.312 1.00 57.31 95 TYR A CA 1
ATOM 756 C C . TYR A 1 95 ? -9.868 7.033 -39.863 1.00 57.31 95 TYR A C 1
ATOM 758 O O . TYR A 1 95 ? -11.011 6.837 -39.384 1.00 57.31 95 TYR A O 1
#